Protein AF-N6X756-F1 (afdb_monomer_lite)

Structure (mmCIF, N/CA/C/O backbone):
data_AF-N6X756-F1
#
_entry.id   AF-N6X756-F1
#
loop_
_atom_site.group_PDB
_atom_site.id
_atom_site.type_symbol
_atom_site.label_atom_id
_atom_site.label_alt_id
_atom_site.label_comp_id
_atom_site.label_asym_id
_atom_site.label_entity_id
_atom_site.label_seq_id
_atom_site.pdbx_PDB_ins_code
_atom_site.Cartn_x
_atom_site.Cartn_y
_atom_site.Cartn_z
_atom_site.occupancy
_atom_site.B_iso_or_equiv
_atom_site.auth_seq_id
_atom_site.auth_comp_id
_atom_site.auth_asym_id
_atom_site.auth_atom_id
_atom_site.pdbx_PDB_model_num
ATOM 1 N N . MET A 1 1 ? 19.565 -0.178 -5.923 1.00 63.25 1 MET A N 1
ATOM 2 C CA . MET A 1 1 ? 18.396 -0.473 -6.783 1.00 63.25 1 MET A CA 1
ATOM 3 C C . MET A 1 1 ? 17.986 -1.946 -6.838 1.00 63.25 1 MET A C 1
ATOM 5 O O . MET A 1 1 ? 16.897 -2.224 -7.340 1.00 63.25 1 MET A O 1
ATOM 9 N N . TYR A 1 2 ? 18.760 -2.909 -6.307 1.00 81.62 2 TYR A N 1
ATOM 10 C CA . TYR A 1 2 ? 18.253 -4.281 -6.191 1.00 81.62 2 TYR A CA 1
ATOM 11 C C . TYR A 1 2 ? 17.061 -4.336 -5.211 1.00 81.62 2 TYR A C 1
ATOM 13 O O . TYR A 1 2 ? 15.939 -4.708 -5.563 1.00 81.62 2 TYR A O 1
ATOM 21 N N . TRP A 1 3 ? 17.299 -3.905 -3.981 1.00 89.00 3 TRP A N 1
ATOM 22 C CA . TRP A 1 3 ? 16.375 -4.052 -2.862 1.00 89.00 3 TRP A CA 1
ATOM 23 C C . TRP A 1 3 ? 15.104 -3.214 -3.004 1.00 89.00 3 TRP A C 1
ATOM 25 O O . TRP A 1 3 ? 14.007 -3.696 -2.756 1.00 89.00 3 TRP A O 1
ATOM 35 N N . GLU A 1 4 ? 15.223 -1.997 -3.518 1.00 92.38 4 GLU A N 1
ATOM 36 C CA . GLU A 1 4 ? 14.123 -1.055 -3.739 1.00 92.38 4 GLU A CA 1
ATOM 37 C C . GLU A 1 4 ? 13.143 -1.569 -4.801 1.00 92.38 4 GLU A C 1
ATOM 39 O O . GLU A 1 4 ? 11.934 -1.327 -4.742 1.00 92.38 4 GLU A O 1
ATOM 44 N N . ASN A 1 5 ? 13.662 -2.283 -5.801 1.00 91.50 5 ASN A N 1
ATOM 45 C CA . ASN A 1 5 ? 12.840 -2.967 -6.793 1.00 91.50 5 ASN A CA 1
ATOM 46 C C . ASN A 1 5 ? 12.142 -4.184 -6.190 1.00 91.50 5 ASN A C 1
ATOM 48 O O . ASN A 1 5 ? 11.012 -4.461 -6.570 1.00 91.50 5 ASN A O 1
ATOM 52 N N . GLU A 1 6 ? 12.778 -4.882 -5.246 1.00 90.31 6 GLU A N 1
ATOM 53 C CA . GLU A 1 6 ? 12.154 -6.034 -4.594 1.00 90.31 6 GLU A CA 1
ATOM 54 C C . GLU A 1 6 ? 11.036 -5.597 -3.650 1.00 90.31 6 GLU A C 1
ATOM 56 O O . GLU A 1 6 ? 9.906 -6.070 -3.761 1.00 90.31 6 GLU A O 1
ATOM 61 N N . ALA A 1 7 ? 11.310 -4.598 -2.810 1.00 92.88 7 ALA A N 1
ATOM 62 C CA . ALA A 1 7 ? 10.346 -4.045 -1.871 1.00 92.88 7 ALA A CA 1
ATOM 63 C C . ALA A 1 7 ? 9.057 -3.595 -2.579 1.00 92.88 7 ALA A C 1
ATOM 65 O O . ALA A 1 7 ? 7.955 -4.003 -2.208 1.00 92.88 7 ALA A O 1
ATOM 66 N N . ARG A 1 8 ? 9.174 -2.798 -3.654 1.00 94.44 8 ARG A N 1
ATOM 67 C CA . ARG A 1 8 ? 7.998 -2.355 -4.427 1.00 94.44 8 ARG A CA 1
ATOM 68 C C . ARG A 1 8 ? 7.329 -3.495 -5.202 1.00 94.44 8 ARG A C 1
ATOM 70 O O . ARG A 1 8 ? 6.127 -3.416 -5.451 1.00 94.44 8 AR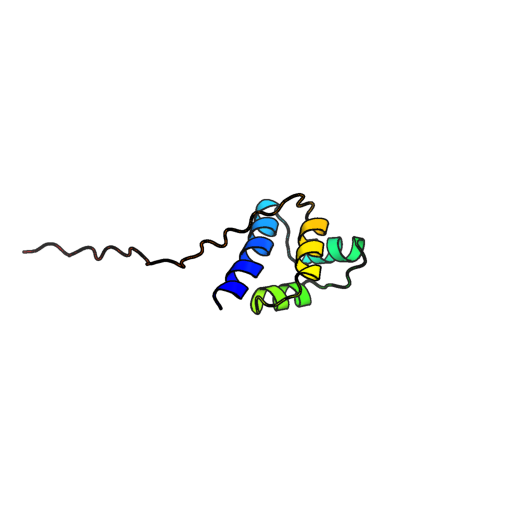G A O 1
ATOM 77 N N . ARG A 1 9 ? 8.090 -4.514 -5.636 1.00 93.94 9 ARG A N 1
ATOM 78 C CA . ARG A 1 9 ? 7.564 -5.637 -6.431 1.00 93.94 9 ARG A CA 1
ATOM 79 C C . ARG A 1 9 ? 6.489 -6.359 -5.646 1.00 93.94 9 ARG A C 1
ATOM 81 O O . ARG A 1 9 ? 5.439 -6.623 -6.216 1.00 93.94 9 ARG A O 1
ATOM 88 N N . ILE A 1 10 ? 6.726 -6.603 -4.359 1.00 94.06 10 ILE A N 1
ATOM 89 C CA . ILE A 1 10 ? 5.783 -7.342 -3.520 1.00 94.06 10 ILE A CA 1
ATOM 90 C C . ILE A 1 10 ? 4.479 -6.556 -3.340 1.00 94.06 10 ILE A C 1
ATOM 92 O O . ILE A 1 10 ? 3.399 -7.099 -3.554 1.00 94.06 10 ILE A O 1
ATOM 96 N N . VAL A 1 11 ? 4.553 -5.252 -3.048 1.00 97.06 11 VAL A N 1
ATOM 97 C CA . VAL A 1 11 ? 3.335 -4.428 -2.931 1.00 97.06 11 VAL A CA 1
ATOM 98 C C . VAL A 1 11 ? 2.547 -4.419 -4.243 1.00 97.06 11 VAL A C 1
ATOM 100 O O . VAL A 1 11 ? 1.332 -4.600 -4.245 1.00 97.06 11 VAL A O 1
ATOM 103 N N . ARG A 1 12 ? 3.234 -4.259 -5.381 1.00 97.19 12 ARG A N 1
ATOM 104 C CA . ARG A 1 12 ? 2.592 -4.269 -6.702 1.00 97.19 12 ARG A CA 1
ATOM 105 C C . ARG A 1 12 ? 1.997 -5.626 -7.061 1.00 97.19 12 ARG A C 1
ATOM 107 O O . ARG A 1 12 ? 0.915 -5.657 -7.637 1.00 97.19 12 ARG A O 1
ATOM 114 N N . SER A 1 13 ? 2.669 -6.731 -6.741 1.00 96.06 13 SER A N 1
ATOM 115 C CA . SER A 1 13 ? 2.126 -8.061 -7.017 1.00 96.06 13 SER A CA 1
ATOM 116 C C . SER A 1 13 ? 0.855 -8.316 -6.221 1.00 96.06 13 SER A C 1
ATOM 118 O O . SER A 1 13 ? -0.087 -8.867 -6.778 1.00 96.06 13 SER A O 1
ATOM 120 N N . GLU A 1 14 ? 0.793 -7.867 -4.967 1.00 97.50 14 GLU A N 1
ATOM 121 C CA . GLU A 1 14 ? -0.419 -8.005 -4.156 1.00 97.50 14 GLU A CA 1
ATOM 122 C C . GLU A 1 14 ? -1.574 -7.141 -4.672 1.00 97.50 14 GLU A C 1
ATOM 124 O O . GLU A 1 14 ? -2.703 -7.623 -4.746 1.00 97.50 14 GLU A O 1
ATOM 129 N N . LEU A 1 15 ? -1.298 -5.917 -5.141 1.00 98.12 15 LEU A N 1
ATOM 130 C CA . LEU A 1 15 ? -2.303 -5.092 -5.822 1.00 98.12 15 LEU A CA 1
ATOM 131 C C . LEU A 1 15 ? -2.886 -5.801 -7.048 1.00 98.12 15 LEU A C 1
ATOM 133 O O . LEU A 1 15 ? -4.104 -5.895 -7.180 1.00 98.12 15 LEU A O 1
ATOM 137 N N . VAL A 1 16 ? -2.025 -6.343 -7.916 1.00 98.00 16 VAL A N 1
ATOM 138 C CA . V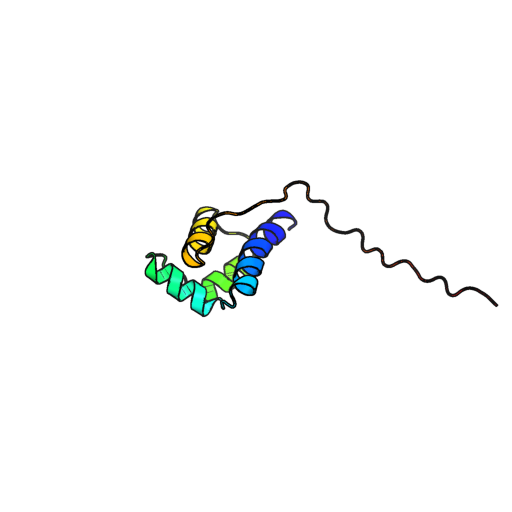AL A 1 16 ? -2.453 -7.055 -9.131 1.00 98.00 16 VAL A CA 1
ATOM 139 C C . VAL A 1 16 ? -3.257 -8.306 -8.782 1.00 98.00 16 VAL A C 1
ATOM 141 O O . VAL A 1 16 ? -4.344 -8.494 -9.320 1.00 98.00 16 VAL A O 1
ATOM 144 N N . ARG A 1 17 ? -2.775 -9.133 -7.843 1.00 97.12 17 ARG A N 1
ATOM 145 C CA . ARG A 1 17 ? -3.464 -10.356 -7.388 1.00 97.12 17 ARG A CA 1
ATOM 146 C C . ARG A 1 17 ? -4.866 -10.080 -6.848 1.00 97.12 17 ARG A C 1
ATOM 148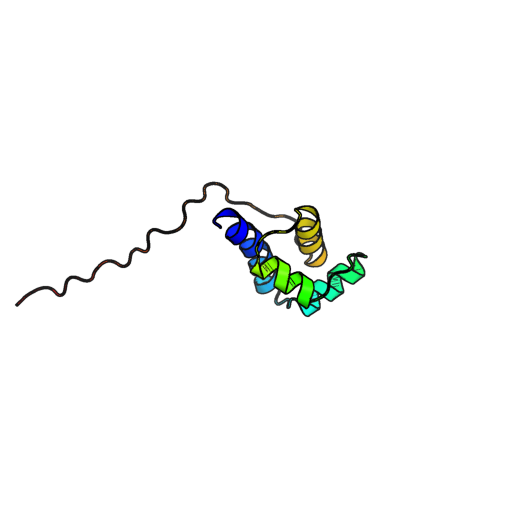 O O . ARG A 1 17 ? -5.725 -10.950 -6.926 1.00 97.12 17 ARG A O 1
ATOM 155 N N . ARG A 1 18 ? -5.086 -8.890 -6.286 1.00 97.50 18 ARG A N 1
ATOM 156 C CA . ARG A 1 18 ? -6.351 -8.474 -5.661 1.00 97.50 18 ARG A CA 1
ATOM 157 C C . ARG A 1 18 ? -7.193 -7.546 -6.534 1.00 97.50 18 ARG A C 1
ATOM 159 O O . ARG A 1 18 ? -8.248 -7.108 -6.085 1.00 97.50 18 ARG A O 1
ATOM 166 N N . GLY A 1 19 ? -6.742 -7.223 -7.748 1.00 97.94 19 GLY A N 1
ATOM 167 C CA . GLY A 1 19 ? -7.437 -6.291 -8.640 1.00 97.94 19 GLY A CA 1
ATOM 168 C C . GLY A 1 19 ? -7.577 -4.878 -8.060 1.00 97.94 19 GLY A C 1
ATOM 169 O O . GLY A 1 19 ? -8.578 -4.209 -8.303 1.00 97.94 19 GLY A O 1
ATOM 170 N N . LEU A 1 20 ? -6.609 -4.431 -7.256 1.00 98.38 20 LEU A N 1
ATOM 171 C CA . LEU A 1 20 ? -6.646 -3.135 -6.581 1.00 98.38 20 LEU A CA 1
ATOM 172 C C . LEU A 1 20 ? -5.800 -2.097 -7.317 1.00 98.38 20 LEU A C 1
ATOM 174 O O . LEU A 1 20 ? -4.667 -2.355 -7.724 1.00 98.38 20 LEU A O 1
ATOM 178 N N . THR A 1 21 ? -6.329 -0.881 -7.415 1.00 98.56 21 THR A N 1
ATOM 179 C CA . THR A 1 21 ? -5.575 0.294 -7.865 1.00 98.56 21 THR A CA 1
ATOM 180 C C . THR A 1 21 ? -4.911 1.005 -6.683 1.00 98.56 21 THR A C 1
ATOM 182 O O . THR A 1 21 ? -5.245 0.766 -5.519 1.00 98.56 21 THR A O 1
ATOM 185 N N . TYR A 1 22 ? -3.991 1.934 -6.959 1.00 98.62 22 TYR A N 1
ATOM 186 C CA . TYR A 1 22 ? -3.429 2.789 -5.909 1.00 98.62 22 TYR A CA 1
ATOM 187 C C . TYR A 1 22 ? -4.492 3.681 -5.253 1.00 98.62 22 TYR A C 1
ATOM 189 O O . TYR A 1 22 ? -4.423 3.886 -4.043 1.00 98.62 22 TYR A O 1
ATOM 197 N N . ALA A 1 23 ? -5.493 4.157 -6.002 1.00 98.62 23 ALA A N 1
ATOM 198 C CA . ALA A 1 23 ? -6.642 4.870 -5.441 1.00 98.62 23 ALA A CA 1
ATOM 199 C C . ALA A 1 23 ? -7.414 4.016 -4.423 1.00 98.62 23 ALA A C 1
ATOM 201 O O . ALA A 1 23 ? -7.721 4.474 -3.322 1.00 98.62 23 ALA A O 1
ATOM 202 N N . MET A 1 24 ? -7.681 2.750 -4.758 1.00 98.75 24 MET A N 1
ATOM 203 C CA . MET A 1 24 ? -8.368 1.824 -3.855 1.00 98.75 24 MET A CA 1
ATOM 204 C C . MET A 1 24 ? -7.524 1.522 -2.615 1.00 98.75 24 MET A C 1
ATOM 206 O O . MET A 1 24 ? -8.052 1.523 -1.505 1.00 98.75 24 MET A O 1
ATOM 210 N N . LEU A 1 25 ? -6.213 1.314 -2.779 1.00 98.69 25 LEU A N 1
ATOM 211 C CA . LEU A 1 25 ? -5.302 1.130 -1.649 1.00 98.69 25 LEU A CA 1
ATOM 212 C C . LEU A 1 25 ? -5.263 2.366 -0.744 1.00 98.69 25 LEU A C 1
ATOM 214 O O . LEU A 1 25 ? -5.320 2.217 0.471 1.00 98.69 25 LEU A O 1
ATOM 218 N N . ALA A 1 26 ? -5.210 3.573 -1.313 1.00 98.75 26 ALA A N 1
ATOM 219 C CA . ALA A 1 26 ? -5.243 4.814 -0.542 1.00 98.75 26 ALA A CA 1
ATOM 220 C C . ALA A 1 26 ? -6.514 4.912 0.309 1.00 98.75 26 ALA A C 1
ATOM 222 O O . ALA A 1 26 ? -6.423 5.207 1.497 1.00 98.75 26 ALA A O 1
ATOM 223 N N . LYS A 1 27 ? -7.681 4.591 -0.264 1.00 98.69 27 LYS A N 1
ATOM 224 C CA . LYS A 1 27 ? -8.949 4.567 0.477 1.00 98.69 27 LYS A CA 1
ATOM 225 C C . LYS A 1 27 ? -8.904 3.587 1.655 1.00 98.69 27 LYS A C 1
ATOM 227 O O . LYS A 1 27 ? -9.232 3.963 2.773 1.00 98.69 27 LYS A O 1
ATOM 232 N N . ARG A 1 28 ? -8.430 2.360 1.430 1.00 98.62 28 ARG A N 1
ATOM 233 C CA . ARG A 1 28 ? -8.326 1.341 2.490 1.00 98.62 28 ARG A CA 1
ATOM 234 C C . ARG A 1 28 ? -7.305 1.705 3.568 1.00 98.62 28 ARG A C 1
ATOM 236 O O . ARG A 1 28 ? -7.520 1.451 4.744 1.00 98.62 28 ARG A O 1
ATOM 243 N N . LEU A 1 29 ? -6.196 2.333 3.186 1.00 98.62 29 LEU A N 1
ATOM 244 C CA . LEU A 1 29 ? -5.224 2.869 4.139 1.00 98.62 29 LEU A CA 1
ATOM 245 C C . LEU A 1 29 ? -5.848 3.968 5.008 1.00 98.62 29 LEU A C 1
ATOM 247 O O . LEU A 1 29 ? -5.632 3.978 6.217 1.00 98.62 29 LEU A O 1
ATOM 251 N N . GLN A 1 30 ? -6.669 4.843 4.425 1.00 98.38 30 GLN A N 1
ATOM 252 C CA . GLN A 1 30 ? -7.393 5.874 5.175 1.00 98.38 30 GLN A CA 1
ATOM 253 C C . GLN A 1 30 ? -8.416 5.278 6.149 1.00 98.38 30 GLN A C 1
ATOM 255 O O . GLN A 1 30 ? -8.532 5.780 7.264 1.00 98.38 30 GLN A O 1
ATOM 260 N N . GLU A 1 31 ? -9.092 4.185 5.781 1.00 98.19 31 GLU A N 1
ATOM 261 C CA . GLU A 1 31 ? -9.972 3.424 6.685 1.00 98.19 31 GLU A CA 1
ATOM 262 C C . GLU A 1 31 ? -9.205 2.865 7.905 1.00 98.19 31 GLU A C 1
ATOM 264 O O . GLU A 1 31 ? -9.775 2.743 8.986 1.00 98.19 31 GLU A O 1
ATOM 269 N N . LEU A 1 32 ? -7.894 2.621 7.774 1.00 97.50 32 LEU A N 1
ATOM 270 C CA . LEU A 1 32 ? -6.986 2.251 8.872 1.00 97.50 32 LEU A CA 1
ATOM 271 C C . LEU A 1 32 ? -6.331 3.459 9.577 1.00 97.50 32 LEU A C 1
ATOM 273 O O . LEU A 1 32 ? -5.406 3.289 10.371 1.00 97.50 32 LEU A O 1
ATOM 277 N N . GLY A 1 33 ? -6.751 4.690 9.271 1.00 97.94 33 GLY A N 1
ATOM 278 C CA . GLY A 1 33 ? -6.176 5.920 9.830 1.00 97.94 33 GLY A CA 1
ATOM 279 C C . GLY A 1 33 ? -4.840 6.349 9.206 1.00 97.94 33 GLY A C 1
ATOM 280 O O . GLY A 1 33 ? -4.207 7.298 9.676 1.00 97.94 33 GLY A O 1
ATOM 281 N N . VAL A 1 34 ? -4.398 5.690 8.133 1.00 98.12 34 VAL A N 1
ATOM 282 C CA . VAL A 1 34 ? -3.145 5.992 7.434 1.00 98.12 34 VAL A CA 1
ATOM 283 C C . VAL A 1 34 ? -3.401 7.033 6.344 1.00 98.12 34 VAL A C 1
ATOM 285 O O . VAL A 1 34 ? -4.080 6.781 5.349 1.00 98.12 34 VAL A O 1
ATOM 288 N N . LYS A 1 35 ? -2.831 8.229 6.520 1.00 97.12 35 LYS A N 1
ATOM 289 C CA . LYS A 1 35 ? -3.037 9.386 5.633 1.00 97.12 35 LYS A CA 1
ATOM 290 C C . LYS A 1 35 ? -2.190 9.302 4.362 1.00 97.12 35 LYS A C 1
ATOM 292 O O . LYS A 1 35 ? -1.258 10.077 4.162 1.00 97.12 35 LYS A O 1
ATOM 297 N N . GLU A 1 36 ? -2.521 8.354 3.497 1.00 98.19 36 GLU A N 1
ATOM 298 C CA . GLU A 1 36 ? -1.903 8.201 2.181 1.00 98.19 36 GLU A CA 1
ATOM 299 C C . GLU A 1 36 ? -2.874 8.595 1.064 1.00 98.19 36 GLU A C 1
ATOM 301 O O . GLU A 1 36 ? -4.093 8.465 1.170 1.00 98.19 36 GLU A O 1
ATOM 306 N N . THR A 1 37 ? -2.306 9.093 -0.029 1.00 98.62 37 THR A N 1
ATOM 307 C CA . THR A 1 37 ? -3.006 9.453 -1.265 1.00 98.62 37 THR A CA 1
ATOM 308 C C . THR A 1 37 ? -2.510 8.554 -2.391 1.00 98.62 37 THR A C 1
ATOM 310 O O . THR A 1 37 ? -1.392 8.039 -2.337 1.00 98.62 37 THR A O 1
ATOM 313 N N . GLU A 1 38 ? -3.287 8.415 -3.463 1.00 98.56 38 GLU A N 1
ATOM 314 C CA . GLU A 1 38 ? -2.834 7.695 -4.659 1.00 98.56 38 GLU A CA 1
ATOM 315 C C . GLU A 1 38 ? -1.472 8.210 -5.158 1.00 98.56 38 GLU A C 1
ATOM 317 O O . GLU A 1 38 ? -0.560 7.429 -5.433 1.00 98.56 38 GLU A O 1
ATOM 322 N N . ARG A 1 39 ? -1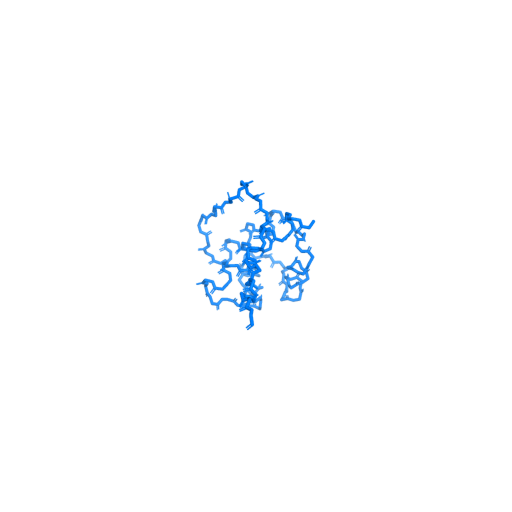.293 9.538 -5.182 1.00 98.56 39 ARG A N 1
ATOM 323 C CA . ARG A 1 39 ? -0.043 10.184 -5.595 1.00 98.56 39 ARG A CA 1
ATOM 324 C C . ARG A 1 39 ? 1.124 9.852 -4.664 1.00 98.56 39 ARG A C 1
ATOM 326 O O . ARG A 1 39 ? 2.229 9.589 -5.141 1.00 98.56 39 ARG A O 1
ATOM 333 N N . SER A 1 40 ? 0.922 9.869 -3.345 1.00 98.25 40 SER A N 1
ATOM 334 C CA . SER A 1 40 ? 1.996 9.558 -2.391 1.00 98.25 40 SER A CA 1
ATOM 335 C C . SER A 1 40 ? 2.405 8.086 -2.459 1.00 98.25 40 SER A C 1
ATOM 337 O O . SER A 1 40 ? 3.604 7.797 -2.397 1.00 98.25 40 SER A O 1
ATOM 339 N N . ILE A 1 41 ? 1.453 7.176 -2.685 1.00 98.50 41 ILE A N 1
ATOM 340 C CA . ILE A 1 41 ? 1.719 5.756 -2.943 1.00 98.50 41 ILE A CA 1
ATOM 341 C C . ILE A 1 41 ? 2.499 5.596 -4.249 1.00 98.50 41 ILE A C 1
ATOM 343 O O . ILE A 1 41 ? 3.570 4.990 -4.242 1.00 98.50 41 ILE A O 1
ATOM 347 N N . ALA A 1 42 ? 2.035 6.189 -5.354 1.00 98.44 42 ALA A N 1
ATOM 348 C CA . ALA A 1 42 ? 2.719 6.120 -6.646 1.00 98.44 42 ALA A CA 1
ATOM 349 C C . ALA A 1 42 ? 4.175 6.610 -6.552 1.00 98.44 42 ALA A C 1
ATOM 351 O O . ALA A 1 42 ? 5.089 5.954 -7.056 1.00 98.44 42 ALA A O 1
ATOM 352 N N . ASN A 1 43 ? 4.418 7.700 -5.818 1.00 98.31 43 ASN A N 1
ATOM 353 C CA . ASN A 1 43 ? 5.762 8.220 -5.564 1.00 98.31 43 ASN A CA 1
ATOM 354 C C . ASN A 1 43 ? 6.643 7.235 -4.778 1.00 98.31 43 ASN A C 1
ATOM 356 O O . ASN A 1 43 ? 7.807 7.034 -5.136 1.00 98.31 43 ASN A O 1
ATOM 360 N N . LYS A 1 44 ? 6.106 6.589 -3.732 1.00 97.56 44 LYS A N 1
ATOM 361 C CA . LYS A 1 44 ? 6.815 5.537 -2.980 1.00 97.56 44 LYS A CA 1
ATOM 362 C C . LYS A 1 44 ? 7.135 4.336 -3.869 1.00 97.56 44 LYS A C 1
ATOM 364 O O . LYS A 1 44 ? 8.260 3.849 -3.845 1.00 97.56 44 LYS A O 1
ATOM 369 N N . MET A 1 45 ? 6.199 3.913 -4.718 1.00 97.75 45 MET A N 1
ATOM 370 C CA . MET A 1 45 ? 6.420 2.816 -5.665 1.00 97.75 45 MET A CA 1
ATOM 371 C C . MET A 1 45 ? 7.421 3.184 -6.768 1.00 97.75 45 MET A C 1
ATOM 373 O O . MET A 1 45 ? 8.148 2.321 -7.259 1.00 97.75 45 MET A O 1
ATOM 377 N N . SER A 1 46 ? 7.483 4.453 -7.174 1.00 96.50 46 SER A N 1
ATOM 378 C CA . SER A 1 46 ? 8.448 4.946 -8.163 1.00 96.50 46 SER A CA 1
ATOM 379 C C . SER A 1 46 ? 9.878 4.975 -7.612 1.00 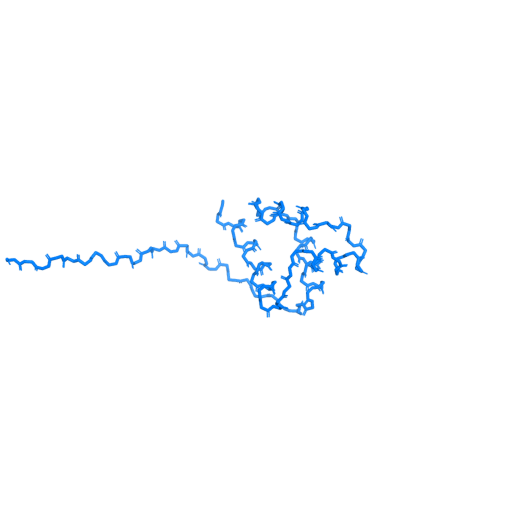96.50 46 SER A C 1
ATOM 381 O O . SER A 1 46 ? 10.803 4.493 -8.266 1.00 96.50 46 SER A O 1
ATOM 383 N N . ARG A 1 47 ? 10.069 5.438 -6.370 1.00 94.75 47 ARG A N 1
ATOM 384 C CA . ARG A 1 47 ? 11.391 5.441 -5.716 1.00 94.75 47 ARG A CA 1
ATOM 385 C C . ARG A 1 47 ? 11.802 4.069 -5.184 1.00 94.75 47 ARG A C 1
ATOM 387 O O . ARG A 1 47 ? 12.983 3.745 -5.171 1.00 94.75 47 ARG A O 1
ATOM 394 N N . GLY A 1 48 ? 10.833 3.255 -4.767 1.00 94.81 48 GLY A N 1
ATOM 395 C CA . GLY A 1 48 ? 11.054 1.948 -4.142 1.00 94.81 48 GLY A CA 1
ATOM 396 C C . GLY A 1 48 ? 11.619 2.013 -2.726 1.00 94.81 48 GLY A C 1
ATOM 397 O O . GLY A 1 48 ? 11.974 0.979 -2.174 1.00 94.81 48 GLY A O 1
ATOM 398 N N . THR A 1 49 ? 11.695 3.211 -2.147 1.00 95.31 49 THR A N 1
ATOM 399 C CA . THR A 1 49 ? 12.054 3.437 -0.750 1.00 95.31 49 THR A CA 1
ATOM 400 C C . THR A 1 49 ? 10.822 3.909 0.017 1.00 95.31 49 THR A C 1
ATOM 402 O O . THR A 1 49 ? 10.139 4.864 -0.367 1.00 95.31 49 THR A O 1
ATOM 405 N N . PHE A 1 50 ? 10.509 3.193 1.090 1.00 97.38 50 PHE A N 1
ATOM 406 C CA . PHE A 1 50 ? 9.428 3.476 2.028 1.00 97.38 50 PHE A CA 1
ATOM 407 C C . PHE A 1 50 ? 9.689 2.700 3.321 1.00 97.38 50 PHE A C 1
ATOM 409 O O . PHE A 1 50 ? 10.463 1.743 3.329 1.00 97.38 50 PHE A O 1
ATOM 416 N N . SER A 1 51 ? 9.072 3.122 4.423 1.00 97.69 51 SER A N 1
ATOM 417 C CA . SER A 1 51 ? 9.236 2.430 5.699 1.00 97.69 51 SER A CA 1
ATOM 418 C C . SER A 1 51 ? 8.599 1.041 5.654 1.00 97.69 51 SER A C 1
ATOM 420 O O . SER A 1 51 ? 7.581 0.822 4.992 1.00 97.69 51 SER A O 1
ATOM 422 N N . PHE A 1 52 ? 9.158 0.108 6.422 1.00 97.06 52 PHE A N 1
ATOM 423 C CA . PHE A 1 52 ? 8.527 -1.196 6.616 1.00 97.06 52 PHE A CA 1
ATOM 424 C C . PHE A 1 52 ? 7.150 -1.070 7.295 1.00 97.06 52 PHE A C 1
ATOM 426 O O . PHE A 1 52 ? 6.245 -1.840 7.006 1.00 97.06 52 PHE A O 1
ATOM 433 N N . VAL A 1 53 ? 6.938 -0.027 8.105 1.00 98.19 53 VAL A N 1
ATOM 434 C CA . VAL A 1 53 ? 5.613 0.310 8.657 1.00 98.19 53 VAL A CA 1
ATOM 435 C C . VAL A 1 53 ? 4.588 0.543 7.543 1.00 98.19 53 VAL A C 1
ATOM 437 O O . VAL A 1 53 ? 3.529 -0.076 7.557 1.00 98.19 53 VAL A O 1
ATOM 440 N N . PHE A 1 54 ? 4.913 1.368 6.540 1.00 98.25 54 PHE A N 1
ATOM 441 C CA . PHE A 1 54 ? 4.030 1.592 5.390 1.00 98.25 54 PHE A CA 1
ATOM 442 C C . PHE A 1 54 ? 3.774 0.296 4.612 1.00 98.25 54 PHE A C 1
ATOM 444 O O . PHE A 1 54 ? 2.660 0.055 4.151 1.00 98.25 54 PHE A O 1
ATOM 451 N N . TYR A 1 55 ? 4.788 -0.562 4.495 1.00 97.94 55 TYR A N 1
ATOM 452 C CA . TYR A 1 55 ? 4.637 -1.873 3.876 1.00 97.94 55 TYR A CA 1
ATOM 453 C C . TYR A 1 55 ? 3.604 -2.742 4.612 1.00 97.94 55 TYR A C 1
ATOM 455 O O . TYR A 1 55 ? 2.662 -3.222 3.984 1.00 97.94 55 TYR A O 1
ATOM 463 N N . LEU A 1 56 ? 3.732 -2.889 5.935 1.00 97.75 56 LEU A N 1
ATOM 464 C CA . LEU A 1 56 ? 2.790 -3.654 6.760 1.00 97.75 56 LEU A CA 1
ATOM 465 C C . LEU A 1 56 ? 1.373 -3.076 6.694 1.00 97.75 56 LEU A C 1
ATOM 467 O O . LEU A 1 56 ? 0.410 -3.824 6.554 1.00 97.75 56 LEU A O 1
ATOM 471 N N . GLN A 1 57 ? 1.245 -1.748 6.712 1.00 98.56 57 GLN A N 1
ATOM 472 C CA . GLN A 1 57 ? -0.038 -1.068 6.528 1.00 98.56 57 GLN A CA 1
ATOM 473 C C . GLN A 1 57 ? -0.660 -1.392 5.165 1.00 98.56 57 GLN A C 1
ATOM 475 O O . GLN A 1 57 ? -1.860 -1.641 5.089 1.00 98.56 57 GLN A O 1
ATOM 480 N N . CYS A 1 58 ? 0.139 -1.445 4.093 1.00 98.38 58 CYS A N 1
ATOM 481 C CA . CYS A 1 58 ? -0.347 -1.863 2.778 1.00 98.38 58 CYS A CA 1
ATOM 482 C C . CYS A 1 58 ? -0.831 -3.316 2.794 1.00 98.38 58 CYS A C 1
ATOM 484 O O . CYS A 1 58 ? -1.900 -3.595 2.256 1.00 98.38 58 CYS A O 1
ATOM 486 N N . MET A 1 59 ? -0.074 -4.233 3.406 1.00 98.25 59 MET A N 1
ATOM 487 C CA . MET A 1 59 ? -0.474 -5.641 3.516 1.00 98.25 59 MET A CA 1
ATOM 488 C C . MET A 1 59 ? -1.797 -5.776 4.274 1.00 98.25 59 MET A C 1
ATOM 490 O O . MET A 1 59 ? -2.735 -6.379 3.755 1.00 98.25 59 MET A O 1
ATOM 494 N N . ALA A 1 60 ? -1.915 -5.122 5.432 1.00 98.12 60 ALA A N 1
ATOM 495 C CA . ALA A 1 60 ? -3.137 -5.102 6.229 1.00 98.12 60 ALA A CA 1
ATOM 496 C C . ALA A 1 60 ? -4.328 -4.514 5.449 1.00 98.12 60 ALA A C 1
ATOM 498 O O . ALA A 1 60 ? -5.379 -5.144 5.370 1.00 98.12 60 ALA A O 1
ATOM 499 N N . ALA A 1 61 ? -4.156 -3.363 4.789 1.00 98.38 61 ALA A N 1
ATOM 500 C CA . ALA A 1 61 ? -5.201 -2.727 3.978 1.00 98.38 61 ALA A CA 1
ATOM 501 C C . ALA A 1 61 ? -5.657 -3.602 2.796 1.00 98.38 61 ALA A C 1
ATOM 503 O O . ALA A 1 61 ? -6.815 -3.569 2.379 1.00 98.38 61 ALA A O 1
ATOM 504 N N . MET A 1 62 ? -4.754 -4.405 2.235 1.00 98.12 62 MET A N 1
ATOM 505 C CA . MET A 1 62 ? -5.071 -5.354 1.169 1.00 98.12 62 MET A CA 1
ATOM 506 C C . MET A 1 62 ? -5.627 -6.686 1.696 1.00 98.12 62 MET A C 1
ATOM 508 O O . MET A 1 62 ? -6.025 -7.520 0.887 1.00 98.12 62 MET A O 1
ATOM 512 N N . GLY A 1 63 ? -5.674 -6.907 3.014 1.00 97.19 63 GLY A N 1
ATOM 513 C CA . GLY A 1 63 ? -6.064 -8.187 3.609 1.00 97.19 63 GLY A CA 1
ATOM 514 C C . GLY A 1 63 ? -5.063 -9.302 3.299 1.00 97.19 63 GLY A C 1
ATOM 515 O O . GLY A 1 63 ? -5.453 -10.414 2.953 1.00 97.19 63 GLY A O 1
ATOM 516 N N . VAL A 1 64 ? -3.769 -8.988 3.277 1.00 97.75 64 VAL A N 1
ATOM 517 C CA . VAL A 1 64 ? -2.686 -9.968 3.133 1.00 97.75 64 VAL A CA 1
ATOM 518 C C . VAL A 1 64 ? -2.285 -10.431 4.530 1.00 97.75 64 VAL A C 1
ATOM 520 O O . VAL A 1 64 ? -1.796 -9.637 5.327 1.00 97.75 64 VAL A O 1
ATOM 523 N N . GLU A 1 65 ? -2.495 -11.713 4.819 1.00 95.62 65 GLU A N 1
ATOM 524 C CA . GLU A 1 65 ? -2.200 -12.299 6.135 1.00 95.62 65 GLU A CA 1
ATOM 525 C C . GLU A 1 65 ? -0.728 -12.681 6.291 1.00 95.62 65 GLU A C 1
ATOM 527 O O . GLU A 1 65 ? -0.166 -12.595 7.380 1.00 95.62 65 GLU A O 1
ATOM 532 N N . GLN A 1 66 ? -0.093 -13.112 5.199 1.00 94.56 66 GLN A N 1
ATOM 533 C CA . GLN A 1 66 ? 1.279 -13.604 5.203 1.00 94.56 66 GLN A CA 1
ATOM 534 C C . GLN A 1 66 ? 2.026 -13.122 3.965 1.00 94.56 66 GLN A C 1
ATOM 536 O O . GLN A 1 66 ? 1.478 -13.067 2.863 1.00 94.56 66 GLN A O 1
ATOM 541 N N . VAL A 1 67 ? 3.306 -12.809 4.154 1.00 90.69 67 VAL A N 1
ATOM 542 C CA . VAL A 1 67 ? 4.221 -12.420 3.085 1.00 90.69 67 VAL A CA 1
ATOM 543 C C . VAL A 1 67 ? 5.462 -13.291 3.170 1.00 90.69 67 VAL A C 1
ATOM 545 O O . VAL A 1 67 ? 6.124 -13.336 4.203 1.00 90.69 67 VAL A O 1
ATOM 548 N N . ALA A 1 68 ? 5.811 -13.928 2.056 1.00 88.69 68 ALA A N 1
ATOM 549 C CA . ALA A 1 68 ? 7.101 -14.576 1.889 1.00 88.69 68 ALA A CA 1
ATOM 550 C C . ALA A 1 68 ? 8.077 -13.627 1.181 1.00 88.69 68 ALA A C 1
ATOM 552 O O . ALA A 1 68 ? 7.770 -13.084 0.115 1.00 88.69 68 ALA A O 1
ATOM 553 N N . PHE A 1 69 ? 9.264 -13.463 1.761 1.00 86.38 69 PHE A N 1
ATOM 554 C CA . PHE A 1 69 ? 10.387 -12.791 1.120 1.00 86.38 69 PHE A CA 1
ATOM 555 C C . PHE A 1 69 ? 11.369 -13.850 0.643 1.00 86.38 69 PHE A C 1
ATOM 557 O O . PHE A 1 69 ? 11.923 -14.595 1.449 1.00 86.38 69 PHE A O 1
ATOM 564 N N . ASP A 1 70 ? 11.605 -13.899 -0.662 1.00 81.31 70 ASP A N 1
ATOM 565 C CA . ASP A 1 70 ? 12.782 -14.583 -1.171 1.00 81.31 70 ASP A CA 1
ATOM 566 C C . ASP A 1 70 ? 13.959 -13.616 -1.050 1.00 81.31 70 ASP A C 1
ATOM 568 O O . ASP A 1 70 ? 13.985 -12.578 -1.712 1.00 81.31 70 ASP A O 1
ATOM 572 N N . LEU A 1 71 ? 14.893 -13.928 -0.152 1.00 83.38 71 LEU A N 1
ATOM 573 C CA . LEU A 1 71 ? 16.123 -13.162 0.048 1.00 83.38 71 LEU A CA 1
ATOM 574 C C . LEU A 1 71 ? 17.325 -13.785 -0.677 1.00 83.38 71 LEU A C 1
ATOM 576 O O . LEU A 1 71 ? 18.411 -13.215 -0.633 1.00 83.38 71 LEU A O 1
ATOM 580 N N . SER A 1 72 ? 17.143 -14.928 -1.350 1.00 77.25 72 SER A N 1
ATOM 581 C CA . SER A 1 72 ? 18.217 -15.648 -2.051 1.00 77.25 72 SER A CA 1
ATOM 582 C C . SER A 1 72 ? 18.612 -15.015 -3.394 1.00 77.25 72 SER A C 1
ATOM 584 O O . SER A 1 72 ? 19.688 -15.281 -3.916 1.00 77.25 72 SER A O 1
ATOM 586 N N . LEU A 1 73 ? 17.763 -14.133 -3.920 1.00 64.88 73 LEU A N 1
ATOM 587 C CA . LEU A 1 73 ? 18.036 -13.004 -4.812 1.00 64.88 73 LEU A CA 1
ATOM 588 C C . LEU A 1 73 ? 19.382 -12.945 -5.596 1.00 64.88 73 LEU A C 1
ATOM 590 O O . LEU A 1 73 ? 20.271 -12.160 -5.262 1.00 64.88 73 LEU A O 1
ATOM 594 N N . PRO A 1 74 ? 19.431 -13.530 -6.810 1.00 62.03 74 PRO A N 1
ATOM 595 C CA . PRO A 1 74 ? 20.265 -13.074 -7.929 1.00 62.03 74 PRO A CA 1
ATOM 596 C C . PRO A 1 74 ? 19.372 -12.533 -9.074 1.00 62.03 74 PRO A C 1
ATOM 598 O O . PRO A 1 74 ? 18.452 -13.208 -9.532 1.00 62.03 74 PRO A O 1
ATOM 601 N N . ARG A 1 75 ? 19.572 -11.294 -9.567 1.00 57.97 75 ARG A N 1
ATOM 602 C CA . ARG A 1 75 ? 18.748 -10.762 -10.685 1.00 57.97 75 ARG A CA 1
ATOM 603 C C . ARG A 1 75 ? 19.314 -11.234 -12.023 1.00 57.97 75 ARG A C 1
ATOM 605 O O . ARG A 1 75 ? 20.411 -10.826 -12.371 1.00 57.97 75 ARG A O 1
ATOM 612 N N . LYS A 1 76 ? 18.514 -12.024 -12.752 1.00 52.28 76 LYS A N 1
ATOM 613 C CA . LYS A 1 76 ? 18.573 -12.370 -14.191 1.00 52.28 76 LYS A CA 1
ATOM 614 C C . LYS A 1 76 ? 19.953 -12.265 -14.869 1.00 52.28 76 LYS A C 1
ATOM 616 O O . LYS A 1 76 ? 20.342 -11.173 -15.270 1.00 52.28 76 LYS A O 1
ATOM 621 N N . THR A 1 77 ? 20.537 -13.399 -15.259 1.00 45.19 77 THR A N 1
ATOM 622 C CA . THR A 1 77 ? 21.136 -13.444 -16.603 1.00 45.19 77 THR A CA 1
ATOM 623 C C . THR A 1 77 ? 19.967 -13.522 -17.586 1.00 45.19 77 THR A C 1
ATOM 625 O O . THR A 1 77 ? 19.180 -14.470 -17.500 1.00 45.19 77 THR A O 1
ATOM 628 N N . PRO A 1 78 ? 19.770 -12.554 -18.494 1.00 50.78 78 PRO A N 1
ATOM 629 C CA . PRO A 1 78 ? 18.904 -12.802 -19.628 1.00 50.78 78 PRO A CA 1
ATOM 630 C C . PRO A 1 78 ? 19.553 -13.920 -20.448 1.00 50.78 78 PRO A C 1
ATOM 632 O O . PRO A 1 78 ? 20.574 -13.700 -21.092 1.00 50.78 78 PRO A O 1
ATOM 635 N N . GLN A 1 79 ? 18.971 -15.122 -20.441 1.00 53.53 79 GLN A N 1
ATOM 636 C CA . GLN A 1 79 ? 19.184 -16.059 -21.541 1.00 53.53 79 GLN A CA 1
ATOM 637 C C . GLN A 1 79 ? 18.448 -15.495 -22.758 1.00 53.53 79 GLN A C 1
ATOM 639 O O . GLN A 1 79 ? 17.359 -15.934 -23.111 1.00 53.53 79 GLN A O 1
ATOM 644 N N . ILE A 1 80 ? 19.034 -14.486 -23.395 1.00 56.50 80 ILE A N 1
ATOM 645 C CA . ILE A 1 80 ? 18.902 -14.403 -24.840 1.00 56.50 80 ILE A CA 1
ATOM 646 C C . ILE A 1 80 ? 19.990 -15.343 -25.330 1.00 56.50 80 ILE A C 1
ATOM 648 O O . ILE A 1 80 ? 21.149 -14.961 -25.458 1.00 56.50 80 ILE A O 1
ATOM 652 N N . VAL A 1 81 ? 19.628 -16.615 -25.502 1.00 59.12 81 VAL A N 1
ATOM 653 C CA . VAL A 1 81 ? 20.398 -17.511 -26.359 1.00 59.12 81 VAL A CA 1
ATOM 654 C C . VAL A 1 81 ? 20.568 -16.770 -27.676 1.00 59.12 81 VAL A C 1
ATOM 656 O O . VAL A 1 81 ? 19.594 -16.516 -28.385 1.00 59.12 81 VAL A O 1
ATOM 659 N N . ALA A 1 82 ? 21.799 -16.345 -27.958 1.00 59.69 82 ALA A N 1
ATOM 660 C CA . ALA A 1 82 ? 22.181 -15.958 -29.297 1.00 59.69 82 ALA A CA 1
ATOM 661 C C . ALA A 1 82 ? 21.738 -17.113 -30.189 1.00 59.69 82 ALA A C 1
ATOM 663 O O . ALA A 1 82 ? 22.255 -18.217 -30.052 1.00 59.69 82 ALA A O 1
ATOM 664 N N . ARG A 1 83 ? 20.734 -16.896 -31.038 1.00 58.41 83 ARG A N 1
ATOM 665 C CA . ARG A 1 83 ? 20.486 -17.804 -32.148 1.00 58.41 83 ARG A CA 1
ATOM 666 C C . ARG A 1 83 ? 21.679 -17.595 -33.072 1.00 58.41 83 ARG A C 1
ATOM 668 O O . ARG A 1 83 ? 21.773 -16.510 -33.649 1.00 58.41 83 ARG A O 1
ATOM 675 N N . PRO A 1 84 ? 22.611 -18.553 -33.208 1.00 56.56 84 PRO A N 1
ATOM 676 C CA . PRO A 1 84 ? 23.547 -18.469 -34.304 1.00 56.56 84 PRO A CA 1
ATOM 677 C C . PRO A 1 84 ? 22.681 -18.614 -35.553 1.00 56.56 84 PRO A C 1
ATOM 679 O O . PRO A 1 84 ? 21.910 -19.570 -35.676 1.00 56.56 84 PRO A O 1
ATOM 682 N N . LEU A 1 85 ? 22.755 -17.648 -36.462 1.00 64.62 85 LEU A N 1
ATOM 683 C CA . LEU A 1 85 ? 22.426 -17.926 -37.851 1.00 64.62 85 LEU A CA 1
ATOM 684 C C . LEU A 1 85 ? 23.430 -18.993 -38.292 1.00 64.62 85 LEU A C 1
ATOM 686 O O . LEU A 1 85 ? 24.602 -18.707 -38.531 1.00 64.62 85 LEU A O 1
ATOM 690 N N . ALA A 1 86 ? 22.997 -20.250 -38.244 1.00 56.44 86 ALA A N 1
ATOM 691 C CA . ALA A 1 86 ? 23.736 -21.350 -38.820 1.00 56.44 86 ALA A CA 1
ATOM 692 C C . ALA A 1 86 ? 23.795 -21.118 -40.334 1.00 56.44 86 ALA A C 1
ATOM 694 O O . ALA A 1 86 ? 22.763 -21.143 -40.993 1.00 56.44 86 ALA A O 1
ATOM 695 N N . ARG A 1 87 ? 25.010 -20.765 -40.762 1.00 55.75 87 ARG A N 1
ATOM 696 C CA . ARG A 1 87 ? 25.801 -21.241 -41.906 1.00 55.75 87 ARG A CA 1
ATOM 697 C C . ARG A 1 87 ? 25.135 -21.487 -43.271 1.00 55.75 87 ARG A C 1
ATOM 699 O O . ARG A 1 87 ? 24.113 -22.156 -43.366 1.00 55.75 87 ARG A O 1
ATOM 706 N N . ASP A 1 88 ? 25.940 -21.064 -44.252 1.00 56.00 88 ASP A N 1
ATOM 707 C CA . ASP A 1 88 ? 26.019 -21.363 -45.691 1.00 56.00 88 ASP A CA 1
ATOM 708 C C . ASP A 1 88 ? 25.105 -20.571 -46.640 1.00 56.00 88 ASP A C 1
ATOM 710 O O . ASP A 1 88 ? 23.871 -20.767 -46.643 1.00 56.00 88 ASP A O 1
#

pLDDT: mean 88.34, std 15.91,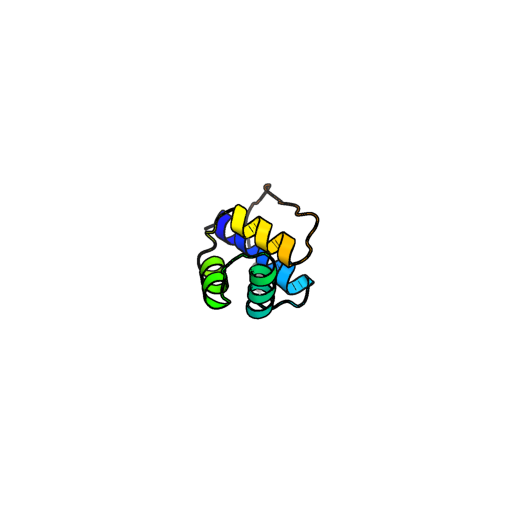 range [45.19, 98.75]

Sequence (88 aa):
MYWENEARRIVRSELVRRGLTYAMLAKRLQELGVKETERSIANKMSRGTFSFVFYLQCMAAMGVEQVAFDLSLPRKTPQIVARPLARD

Secondary structure (DSSP, 8-state):
-HHHHHHHHHHHHHHHHTT--HHHHHHHHHHTT----HHHHHHHHHH----HHHHHHHHHHTT-------------------------

Radius of gyration: 17.67 Å; chains: 1; bounding box: 36×32×56 Å

Foldseek 3Di:
DQQLQQLLVQLVVLCVVQVHALQLLCVLLVVVVHNDHSVNVVVCSVRSDDDVVVVVSSCVSSVNPDDDDDPVDDDDPPPPPPPPPDDD